Protein AF-A0A7X7KHF9-F1 (afdb_monomer_lite)

pLDDT: mean 87.14, std 10.48, range [40.84, 96.56]

Foldseek 3Di:
DDDDDPDDDPVVVVVVVVVVVVVVVVVVVVVVVVVVVVVVVVVVVVVVLLPDPLLLVLLVCLLVVPDPVVSCVSCVVSVHDSVRSVVSNVLLVLLVVLVVLLVCLVVLVVVLVVLVVVLVVLVVQLVVDPDPVSNVVSVVVNVVSVVVNVVSVVSNVSSVVSNVSNVVSVSSNND

Sequence (175 aa):
MAYAVVTDSPEKRVADAKREREETAAHENLQKSVTAAQRAFEAAQREWRASRPEFKALCRGIKSELPMPELQVLAAAAGCGPNEIIPLVDYRRSAVAMIDRAKQHEAAQKEFEQLEKEFLELEEQLDGAKTHGEAERTEGALYARRDALSASRRHVAETRLAKEIVEGAKTAGLI

Secondary structure (DSSP, 8-state):
---------HHHHHHHHHHHHHHHHHHHHHHHHHHHHHHHHHHHHHHHHHHSHHHHHHHHHHHTT--HHHHHHHHHHHT--HHHHHHHHHHHHHHHHHHHHHHTHHHHHHHHHHHHHHHHHHHHHHHT--SHHHHHHHHHHHHHHHHHHHHHHHHHHHHHHHHHHHHHHHHTT--

Structure (mmCIF, N/CA/C/O backbone):
data_AF-A0A7X7KHF9-F1
#
_entry.id   AF-A0A7X7KHF9-F1
#
loop_
_atom_site.group_PDB
_atom_site.id
_atom_site.type_symbol
_atom_site.label_atom_id
_atom_site.label_alt_id
_atom_site.label_comp_id
_atom_site.label_asym_id
_atom_site.label_entity_id
_atom_site.label_seq_id
_atom_site.pdbx_PDB_ins_code
_atom_site.Cartn_x
_atom_site.Cartn_y
_atom_site.Cartn_z
_atom_site.occupancy
_atom_site.B_iso_or_equiv
_atom_site.auth_seq_id
_atom_site.auth_comp_id
_atom_site.auth_asym_id
_atom_site.auth_atom_id
_atom_site.pdbx_PDB_model_num
ATOM 1 N N . MET A 1 1 ? 62.237 -26.078 33.040 1.00 42.44 1 MET A N 1
ATOM 2 C CA . MET A 1 1 ? 61.711 -24.938 32.260 1.00 42.44 1 MET A CA 1
ATOM 3 C C . MET A 1 1 ? 60.230 -24.809 32.566 1.00 42.44 1 MET A C 1
ATOM 5 O O . MET A 1 1 ? 59.468 -25.661 32.134 1.00 42.44 1 MET A O 1
ATOM 9 N N . ALA A 1 2 ? 59.837 -23.833 33.383 1.00 40.84 2 ALA A N 1
ATOM 10 C CA . ALA A 1 2 ? 58.427 -23.545 33.637 1.00 40.84 2 ALA A CA 1
ATOM 11 C C . ALA A 1 2 ? 57.961 -22.510 32.604 1.00 40.84 2 ALA A C 1
ATOM 13 O O . ALA A 1 2 ? 58.511 -21.412 32.549 1.00 40.84 2 ALA A O 1
ATOM 14 N N . TYR A 1 3 ? 56.999 -22.879 31.759 1.00 44.59 3 TYR A N 1
ATOM 15 C CA . TYR A 1 3 ? 56.351 -21.948 30.839 1.00 44.59 3 TYR A CA 1
ATOM 16 C C . TYR A 1 3 ? 55.415 -21.046 31.648 1.00 44.59 3 TYR A C 1
ATOM 18 O O . TYR A 1 3 ? 54.480 -21.530 32.283 1.00 44.59 3 TYR A O 1
ATOM 26 N N . ALA A 1 4 ? 55.688 -19.741 31.658 1.00 46.47 4 ALA A N 1
ATOM 27 C CA . ALA A 1 4 ? 54.798 -18.756 32.253 1.00 46.47 4 ALA A CA 1
ATOM 28 C C . ALA A 1 4 ? 53.516 -18.674 31.413 1.00 46.47 4 ALA A C 1
ATOM 30 O O . ALA A 1 4 ? 53.537 -18.220 30.269 1.00 46.47 4 ALA A O 1
ATOM 31 N N . VAL A 1 5 ? 52.405 -19.140 31.980 1.00 55.81 5 VAL A N 1
ATOM 32 C CA . VAL A 1 5 ? 51.068 -18.918 31.429 1.00 55.81 5 VAL A CA 1
ATOM 33 C C . VAL A 1 5 ? 50.769 -17.432 31.588 1.00 55.81 5 VAL A C 1
ATOM 35 O O . VAL A 1 5 ? 50.626 -16.941 32.707 1.00 55.81 5 VAL A O 1
ATOM 38 N N . VAL A 1 6 ? 50.717 -16.699 30.477 1.00 56.44 6 VAL A N 1
ATOM 39 C CA . VAL A 1 6 ? 50.263 -15.306 30.464 1.00 56.44 6 VAL A CA 1
ATOM 40 C C . VAL A 1 6 ? 48.763 -15.324 30.752 1.00 56.44 6 VAL A C 1
ATOM 42 O O . VAL A 1 6 ? 47.947 -15.548 29.865 1.00 56.44 6 VAL A O 1
ATOM 45 N N . THR A 1 7 ? 48.387 -15.174 32.019 1.00 60.16 7 THR A N 1
ATOM 46 C CA . THR A 1 7 ? 46.985 -15.041 32.418 1.00 60.16 7 THR A CA 1
ATOM 47 C C . THR A 1 7 ? 46.542 -13.602 32.180 1.00 60.16 7 THR A C 1
ATOM 49 O O . THR A 1 7 ? 46.997 -12.696 32.881 1.00 60.16 7 THR A O 1
ATOM 52 N N . ASP A 1 8 ? 45.660 -13.378 31.205 1.00 65.00 8 ASP A N 1
ATOM 53 C CA . ASP A 1 8 ? 45.102 -12.048 30.958 1.00 65.00 8 ASP A CA 1
ATOM 54 C C . ASP A 1 8 ? 44.285 -11.546 32.156 1.00 65.00 8 ASP A C 1
ATOM 56 O O . ASP A 1 8 ? 43.355 -12.211 32.640 1.00 65.00 8 ASP A O 1
ATOM 60 N N . SER A 1 9 ? 44.648 -10.347 32.622 1.00 73.62 9 SER A N 1
ATOM 61 C CA . SER A 1 9 ? 43.989 -9.638 33.723 1.00 73.62 9 SER A CA 1
ATOM 62 C C . SER A 1 9 ? 42.498 -9.415 33.415 1.00 73.62 9 SER A C 1
ATOM 64 O O . SER A 1 9 ? 42.156 -9.117 32.267 1.00 73.62 9 SER A O 1
ATOM 66 N N . PRO A 1 10 ? 41.598 -9.513 34.413 1.00 73.62 10 PRO A N 1
ATOM 67 C CA . PRO A 1 10 ? 40.181 -9.177 34.254 1.00 73.62 10 PRO A CA 1
ATOM 68 C C . PRO A 1 10 ? 39.947 -7.798 33.619 1.00 73.62 10 PRO A C 1
ATOM 70 O O . PRO A 1 10 ? 39.034 -7.640 32.814 1.00 73.62 10 PRO A O 1
ATOM 73 N N . GLU A 1 11 ? 40.806 -6.821 33.917 1.00 76.69 11 GLU A N 1
ATOM 74 C CA . GLU A 1 11 ? 40.721 -5.461 33.370 1.00 76.69 11 GLU A CA 1
ATOM 75 C C . GLU A 1 11 ? 40.976 -5.418 31.858 1.00 76.69 11 GLU A C 1
ATOM 77 O O . GLU A 1 11 ? 40.282 -4.700 31.140 1.00 76.69 11 GLU A O 1
ATOM 82 N N . LYS A 1 12 ? 41.911 -6.239 31.357 1.00 75.88 12 LYS A N 1
ATOM 83 C CA . LYS A 1 12 ? 42.168 -6.368 29.915 1.00 75.88 12 LYS A CA 1
ATOM 84 C C . LYS A 1 12 ? 40.968 -6.970 29.196 1.00 75.88 12 LYS A C 1
ATOM 86 O O . LYS A 1 12 ? 40.514 -6.406 28.213 1.00 75.88 12 LYS A O 1
ATOM 91 N N . ARG A 1 13 ? 40.363 -8.023 29.757 1.00 77.00 13 ARG A N 1
ATOM 92 C CA . ARG A 1 13 ? 39.163 -8.653 29.175 1.00 77.00 13 ARG A CA 1
ATOM 93 C C . ARG A 1 13 ? 37.975 -7.694 29.084 1.00 77.00 13 ARG A C 1
ATOM 95 O O . ARG A 1 13 ? 37.226 -7.745 28.116 1.00 77.00 13 ARG A O 1
ATOM 102 N N . VAL A 1 14 ? 37.796 -6.817 30.076 1.00 79.88 14 VAL A N 1
ATOM 103 C CA . VAL A 1 14 ? 36.737 -5.792 30.054 1.00 79.88 14 VAL A CA 1
ATOM 104 C C . VAL A 1 14 ? 37.031 -4.712 29.009 1.00 79.88 14 VAL A C 1
ATOM 106 O O . VAL A 1 14 ? 36.118 -4.301 28.293 1.00 79.88 14 VAL A O 1
ATOM 109 N N . ALA A 1 15 ? 38.286 -4.268 28.895 1.00 78.06 15 ALA A N 1
ATOM 110 C CA . ALA A 1 15 ? 38.699 -3.301 27.881 1.00 78.06 15 ALA A CA 1
ATOM 111 C C . ALA A 1 15 ? 38.558 -3.863 26.455 1.00 78.06 15 ALA A C 1
ATOM 113 O O . ALA A 1 15 ? 38.007 -3.186 25.587 1.00 78.06 15 ALA A O 1
ATOM 114 N N . ASP A 1 16 ? 38.962 -5.115 26.240 1.00 80.44 16 ASP A N 1
ATOM 115 C CA . ASP A 1 16 ? 38.857 -5.805 24.954 1.00 80.44 16 ASP A CA 1
ATOM 116 C C . ASP A 1 16 ? 37.391 -6.045 24.569 1.00 80.44 16 ASP A C 1
ATOM 118 O O . ASP A 1 16 ? 36.996 -5.725 23.452 1.00 80.44 16 ASP A O 1
ATOM 122 N N . ALA A 1 17 ? 36.540 -6.477 25.509 1.00 79.06 17 ALA A N 1
ATOM 123 C CA . ALA A 1 17 ? 35.104 -6.643 25.261 1.00 79.06 17 ALA A CA 1
ATOM 124 C C . ALA A 1 17 ? 34.392 -5.310 24.967 1.00 79.06 17 ALA A C 1
ATOM 126 O O . ALA A 1 17 ? 33.439 -5.265 24.187 1.00 79.06 17 ALA A O 1
ATOM 127 N N . LYS A 1 18 ? 34.824 -4.207 25.592 1.00 84.38 18 LYS A N 1
ATOM 128 C CA . LYS A 1 18 ? 34.302 -2.869 25.285 1.00 84.38 18 LYS A CA 1
ATOM 129 C C . LYS A 1 18 ? 34.717 -2.434 23.878 1.00 84.38 18 LYS A C 1
ATOM 131 O O . LYS A 1 18 ? 33.868 -1.977 23.119 1.00 84.38 18 LYS A O 1
ATOM 136 N N . ARG A 1 19 ? 35.985 -2.637 23.521 1.00 82.44 19 ARG A N 1
ATOM 137 C CA . ARG A 1 19 ? 36.514 -2.335 22.190 1.00 82.44 19 ARG A CA 1
ATOM 138 C C . ARG A 1 19 ? 35.834 -3.171 21.100 1.00 82.44 19 ARG A C 1
ATOM 140 O O . ARG A 1 19 ? 35.438 -2.618 20.085 1.00 82.44 19 ARG A O 1
ATOM 147 N N . GLU A 1 20 ? 35.606 -4.460 21.334 1.00 80.88 20 GLU A N 1
ATOM 148 C CA . GLU A 1 20 ? 34.888 -5.347 20.409 1.00 80.88 20 GLU A CA 1
ATOM 149 C C . GLU A 1 20 ? 33.430 -4.897 20.200 1.00 80.88 20 GLU A C 1
ATOM 151 O O . GLU A 1 20 ? 32.922 -4.893 19.078 1.00 80.88 20 GLU A O 1
ATOM 156 N N . ARG A 1 21 ? 32.751 -4.427 21.256 1.00 81.56 21 ARG A N 1
ATOM 157 C CA . ARG A 1 21 ? 31.402 -3.838 21.143 1.00 81.56 21 ARG A CA 1
ATOM 158 C C . ARG A 1 21 ? 31.394 -2.533 20.348 1.00 81.56 21 ARG A C 1
ATOM 160 O O . ARG A 1 21 ? 30.468 -2.286 19.583 1.00 81.56 21 ARG A O 1
ATOM 167 N N . GLU A 1 22 ? 32.405 -1.692 20.527 1.00 84.44 22 GLU A N 1
ATOM 168 C CA . GLU A 1 22 ? 32.539 -0.439 19.779 1.00 84.44 22 GLU A CA 1
ATOM 169 C C . GLU A 1 22 ? 32.864 -0.701 18.298 1.00 84.44 22 GLU A C 1
ATOM 171 O O . GLU A 1 22 ? 32.260 -0.084 17.420 1.00 84.44 22 GLU A O 1
ATOM 176 N N . GLU A 1 23 ? 33.740 -1.666 18.005 1.00 81.38 23 GLU A N 1
ATOM 177 C CA . GLU A 1 23 ? 34.087 -2.089 16.641 1.00 81.38 23 GLU A CA 1
ATOM 178 C C . GLU A 1 23 ? 32.893 -2.747 15.923 1.00 81.38 23 GLU A C 1
ATOM 180 O O . GLU A 1 23 ? 32.613 -2.426 14.764 1.00 81.38 23 GLU A O 1
ATOM 185 N N . THR A 1 24 ? 32.123 -3.597 16.611 1.00 82.38 24 THR A N 1
ATOM 186 C CA . THR A 1 24 ? 30.896 -4.199 16.053 1.00 82.38 24 THR A CA 1
ATOM 187 C C . THR A 1 24 ? 29.807 -3.155 15.808 1.00 82.38 24 THR A C 1
ATOM 189 O O . THR A 1 24 ? 29.233 -3.126 14.719 1.00 82.38 24 THR A O 1
ATOM 192 N N . ALA A 1 25 ? 29.578 -2.225 16.741 1.00 83.38 25 ALA A N 1
ATOM 193 C CA . ALA A 1 25 ? 28.637 -1.122 16.546 1.00 83.38 25 ALA A CA 1
ATOM 194 C C . ALA A 1 25 ? 29.045 -0.200 15.380 1.00 83.38 25 ALA A C 1
ATOM 196 O O . ALA A 1 25 ? 28.193 0.240 14.603 1.00 83.38 25 ALA A O 1
ATOM 197 N N . ALA A 1 26 ? 30.343 0.077 15.217 1.00 85.88 26 ALA A N 1
ATOM 198 C CA . ALA A 1 26 ? 30.858 0.852 14.091 1.00 85.88 26 ALA A CA 1
ATOM 199 C C . ALA A 1 26 ? 30.632 0.132 12.752 1.00 85.88 26 ALA A C 1
ATOM 201 O O . ALA A 1 26 ? 30.181 0.755 11.787 1.00 85.88 26 ALA A O 1
ATOM 202 N N . HIS A 1 27 ? 30.877 -1.180 12.700 1.00 86.00 27 HIS A N 1
ATOM 203 C CA . HIS A 1 27 ? 30.635 -1.994 11.512 1.00 86.00 27 HIS A CA 1
ATOM 204 C C . HIS A 1 27 ? 29.143 -2.069 11.151 1.00 86.00 27 HIS A C 1
ATOM 206 O O . HIS A 1 27 ? 28.780 -1.869 9.993 1.00 86.00 27 HIS A O 1
ATOM 212 N N . GLU A 1 28 ? 28.256 -2.275 12.127 1.00 86.69 28 GLU A N 1
ATOM 213 C CA . GLU A 1 28 ? 26.807 -2.262 11.896 1.00 86.69 28 GLU A CA 1
ATOM 214 C C . GLU A 1 28 ? 26.311 -0.906 11.383 1.00 86.69 28 GLU A C 1
ATOM 216 O O . GLU A 1 28 ? 25.491 -0.842 10.465 1.00 86.69 28 GLU A O 1
ATOM 221 N N . ASN A 1 29 ? 26.809 0.194 11.951 1.00 89.81 29 ASN A N 1
ATOM 222 C CA . ASN A 1 29 ? 26.453 1.537 11.497 1.00 89.81 29 ASN A CA 1
ATOM 223 C C . ASN A 1 29 ? 26.949 1.807 10.074 1.00 89.81 29 ASN A C 1
ATOM 225 O O . ASN A 1 29 ? 26.218 2.402 9.279 1.00 89.81 29 ASN A O 1
ATOM 229 N N . LEU A 1 30 ? 28.143 1.322 9.726 1.00 87.56 30 LEU A N 1
ATOM 230 C CA . LEU A 1 30 ? 28.659 1.382 8.361 1.00 87.56 30 LEU A CA 1
ATOM 231 C C . LEU A 1 30 ? 27.794 0.557 7.397 1.00 87.56 30 LEU A C 1
ATOM 233 O O . LEU A 1 30 ? 27.439 1.032 6.324 1.00 87.56 30 LEU A O 1
ATOM 237 N N . GLN A 1 31 ? 27.388 -0.656 7.771 1.00 88.31 31 GLN A N 1
ATOM 238 C CA . GLN A 1 31 ? 26.505 -1.468 6.930 1.00 88.31 31 GLN A CA 1
ATOM 239 C C . GLN A 1 31 ? 25.141 -0.804 6.711 1.00 88.31 31 GLN A C 1
ATOM 241 O O . GLN A 1 31 ? 24.631 -0.784 5.586 1.00 88.31 31 GLN A O 1
ATOM 246 N N . LYS A 1 32 ? 24.558 -0.218 7.763 1.00 88.75 32 LYS A N 1
ATOM 247 C CA . LYS A 1 32 ? 23.304 0.544 7.665 1.00 88.75 32 LYS A CA 1
ATOM 248 C C . LYS A 1 32 ? 23.457 1.743 6.730 1.00 88.75 32 LYS A C 1
ATOM 250 O O . LYS A 1 32 ? 22.585 1.953 5.888 1.00 88.75 32 LYS A O 1
ATOM 255 N N . SER A 1 33 ? 24.554 2.495 6.834 1.00 85.19 33 SER A N 1
ATOM 256 C CA . SER A 1 33 ? 24.790 3.668 5.985 1.00 85.19 33 SER A CA 1
ATOM 257 C C . SER A 1 33 ? 25.033 3.291 4.523 1.00 85.19 33 SER A C 1
ATOM 259 O O . SER A 1 33 ? 24.434 3.903 3.642 1.00 85.19 33 SER A O 1
ATOM 261 N N . VAL A 1 34 ? 25.806 2.234 4.253 1.00 87.19 34 VAL A N 1
ATOM 262 C CA . VAL A 1 34 ? 26.017 1.700 2.896 1.00 87.19 34 VAL A CA 1
ATOM 263 C C . VAL A 1 34 ? 24.696 1.232 2.288 1.00 87.19 34 VAL A C 1
ATOM 265 O O . VAL A 1 34 ? 24.373 1.594 1.159 1.00 87.19 34 VAL A O 1
ATOM 268 N N . THR A 1 35 ? 23.883 0.501 3.053 1.00 87.25 35 THR A N 1
ATOM 269 C CA . THR A 1 35 ? 22.570 0.030 2.587 1.00 87.25 35 THR A CA 1
ATOM 270 C C . THR A 1 35 ? 21.630 1.201 2.291 1.00 87.25 35 THR A C 1
ATOM 272 O O . THR A 1 35 ? 20.922 1.196 1.284 1.00 87.25 35 THR A O 1
ATOM 275 N N . ALA A 1 36 ? 21.621 2.229 3.143 1.00 84.75 36 ALA A N 1
ATOM 276 C CA . ALA A 1 36 ? 20.823 3.431 2.926 1.00 84.75 36 ALA A CA 1
ATOM 277 C C . ALA A 1 36 ? 21.286 4.208 1.682 1.00 84.75 36 ALA A C 1
ATOM 279 O O . ALA A 1 36 ? 20.453 4.597 0.864 1.00 84.75 36 ALA A O 1
ATOM 280 N N . ALA A 1 37 ? 22.599 4.374 1.500 1.00 81.25 37 ALA A N 1
ATOM 281 C CA . ALA A 1 37 ? 23.177 5.030 0.331 1.00 81.25 37 ALA A CA 1
ATOM 282 C C . ALA A 1 37 ? 22.862 4.269 -0.965 1.00 81.25 37 ALA A C 1
ATOM 284 O O . ALA A 1 37 ? 22.483 4.883 -1.960 1.00 81.25 37 ALA A O 1
ATOM 285 N N . GLN A 1 38 ? 22.937 2.936 -0.944 1.00 80.81 38 GLN A N 1
ATOM 286 C CA . GLN A 1 38 ? 22.574 2.103 -2.089 1.00 80.81 38 GLN A CA 1
ATOM 287 C C . GLN A 1 38 ? 21.095 2.266 -2.461 1.00 80.81 38 GLN A C 1
ATOM 289 O O . GLN A 1 38 ? 20.777 2.489 -3.627 1.00 80.81 38 GLN A O 1
ATOM 294 N N . ARG A 1 39 ? 20.187 2.247 -1.475 1.00 78.00 39 ARG A N 1
ATOM 295 C CA . ARG A 1 39 ? 18.754 2.497 -1.711 1.00 78.00 39 ARG A CA 1
ATOM 296 C C . ARG A 1 39 ? 18.494 3.889 -2.283 1.00 78.00 39 ARG A C 1
ATOM 298 O O . ARG A 1 39 ? 17.680 4.022 -3.193 1.00 78.00 39 ARG A O 1
ATOM 305 N N . ALA A 1 40 ? 19.179 4.910 -1.770 1.00 76.88 40 ALA A N 1
ATOM 306 C CA . ALA A 1 40 ? 19.059 6.277 -2.270 1.00 76.88 40 ALA A CA 1
ATOM 307 C C . ALA A 1 40 ? 19.564 6.397 -3.718 1.00 76.88 40 ALA A C 1
ATOM 309 O O . ALA A 1 40 ? 18.908 7.023 -4.546 1.00 76.88 40 ALA A O 1
ATOM 310 N N . PHE A 1 41 ? 20.684 5.748 -4.046 1.00 76.81 41 PHE A N 1
ATOM 311 C CA . PHE A 1 41 ? 21.210 5.704 -5.409 1.00 76.81 41 PHE A CA 1
ATOM 312 C C . PHE A 1 41 ? 20.257 4.986 -6.371 1.00 76.81 41 PHE A C 1
ATOM 314 O O . PHE A 1 41 ? 19.971 5.502 -7.449 1.00 76.81 41 PHE A O 1
ATOM 321 N N . GLU A 1 42 ? 19.711 3.832 -5.981 1.00 75.44 42 GLU A N 1
ATOM 322 C CA . GLU A 1 42 ? 18.709 3.120 -6.782 1.00 75.44 42 GLU A CA 1
ATOM 323 C C . GLU A 1 42 ? 17.444 3.958 -7.003 1.00 75.44 42 GLU A C 1
ATOM 325 O O . GLU A 1 42 ? 16.903 3.974 -8.109 1.00 75.44 42 GLU A O 1
ATOM 330 N N . ALA A 1 43 ? 16.974 4.673 -5.976 1.00 73.06 43 ALA A N 1
ATOM 331 C CA . ALA A 1 43 ? 15.834 5.579 -6.092 1.00 73.06 43 ALA A CA 1
ATOM 332 C C . ALA A 1 43 ? 16.126 6.720 -7.079 1.00 73.06 43 ALA A C 1
ATOM 334 O O . ALA A 1 43 ? 15.366 6.912 -8.027 1.00 73.06 43 ALA A O 1
ATOM 335 N N . ALA A 1 44 ? 17.273 7.391 -6.937 1.00 70.94 44 ALA A N 1
ATOM 336 C CA . ALA A 1 44 ? 17.703 8.445 -7.852 1.00 70.94 44 ALA A CA 1
ATOM 337 C C . ALA A 1 44 ? 17.871 7.931 -9.293 1.00 70.94 44 ALA A C 1
ATOM 339 O O . ALA A 1 44 ? 17.500 8.609 -10.249 1.00 70.94 44 ALA A O 1
ATOM 340 N N . GLN A 1 45 ? 18.375 6.707 -9.473 1.00 74.19 45 GLN A N 1
ATOM 341 C CA . GLN A 1 45 ? 18.497 6.083 -10.789 1.00 74.19 45 GLN A CA 1
ATOM 342 C C . GLN A 1 45 ? 17.125 5.781 -11.409 1.00 74.19 45 GLN A C 1
ATOM 344 O O . GLN A 1 45 ? 16.939 5.991 -12.611 1.00 74.19 45 GLN A O 1
ATOM 349 N N . ARG A 1 46 ? 16.152 5.315 -10.615 1.00 69.88 46 ARG A N 1
ATOM 350 C CA . ARG A 1 46 ? 14.767 5.102 -11.070 1.00 69.88 46 ARG A CA 1
ATOM 351 C C . ARG A 1 46 ? 14.098 6.418 -11.459 1.00 69.88 46 ARG A C 1
ATOM 353 O O . ARG A 1 46 ? 13.504 6.486 -12.531 1.00 69.88 46 ARG A O 1
ATOM 360 N N . GLU A 1 47 ? 14.235 7.462 -10.646 1.00 71.94 47 GLU A N 1
ATOM 361 C CA . GLU A 1 47 ? 13.704 8.800 -10.941 1.00 71.94 47 GLU A CA 1
ATOM 362 C C . GLU A 1 47 ? 14.334 9.396 -12.203 1.00 71.94 47 GLU A C 1
ATOM 364 O O . GLU A 1 47 ? 13.632 9.883 -13.094 1.00 71.94 47 GLU A O 1
ATOM 369 N N . TRP A 1 48 ? 15.656 9.280 -12.335 1.00 73.00 48 TRP A N 1
ATOM 370 C CA . TRP A 1 48 ? 16.370 9.710 -13.529 1.00 73.00 48 TRP A CA 1
ATOM 371 C C . TRP A 1 48 ? 15.872 8.974 -14.778 1.00 73.00 48 TRP A C 1
ATOM 373 O O . TRP A 1 48 ? 15.572 9.619 -15.783 1.00 73.00 48 TRP A O 1
ATOM 383 N N . ARG A 1 49 ? 15.684 7.648 -14.723 1.00 72.69 49 ARG A N 1
ATOM 384 C CA . ARG A 1 49 ? 15.089 6.878 -15.832 1.00 72.69 49 ARG A CA 1
ATOM 385 C C . ARG A 1 49 ? 13.657 7.318 -16.136 1.00 72.69 49 ARG A C 1
ATOM 387 O O . ARG A 1 49 ? 13.336 7.520 -17.301 1.00 72.69 49 ARG A O 1
ATOM 394 N N . ALA A 1 50 ? 12.825 7.535 -15.119 1.00 72.12 50 ALA A N 1
ATOM 395 C CA . ALA A 1 50 ? 11.441 7.982 -15.287 1.00 72.12 50 ALA A CA 1
ATOM 396 C C . ALA A 1 50 ? 11.325 9.364 -15.963 1.00 72.12 50 ALA A C 1
ATOM 398 O O . ALA A 1 50 ? 10.338 9.654 -16.645 1.00 72.12 50 ALA A O 1
ATOM 399 N N . SER A 1 51 ? 12.349 10.212 -15.827 1.00 77.12 51 SER A N 1
ATOM 400 C CA . SER A 1 51 ? 12.401 11.519 -16.490 1.00 77.12 51 SER A CA 1
ATOM 401 C C . SER A 1 51 ? 12.607 11.428 -18.011 1.00 77.12 51 SER A C 1
ATOM 403 O O . SER A 1 51 ? 12.233 12.354 -18.739 1.00 77.12 51 SER A O 1
ATOM 405 N N . ARG A 1 52 ? 13.139 10.302 -18.507 1.00 85.25 52 ARG A N 1
ATOM 406 C CA . ARG A 1 52 ? 13.538 10.130 -19.905 1.00 85.25 52 ARG A CA 1
ATOM 407 C C . ARG A 1 52 ? 12.340 9.939 -20.851 1.00 85.25 52 ARG A C 1
ATOM 409 O O . ARG A 1 52 ? 11.442 9.143 -20.556 1.00 85.25 52 ARG A O 1
ATOM 416 N N . PRO A 1 53 ? 12.316 10.616 -22.016 1.00 86.94 53 PRO A N 1
ATOM 417 C CA . PRO A 1 53 ? 11.272 10.433 -23.027 1.00 86.94 53 PRO A CA 1
ATOM 418 C C . PRO A 1 53 ? 11.098 8.981 -23.485 1.00 86.94 53 PRO A C 1
ATOM 420 O O . PRO A 1 53 ? 9.973 8.549 -23.728 1.00 86.94 53 PRO A O 1
ATOM 423 N N . GLU A 1 54 ? 12.192 8.227 -23.566 1.00 89.62 54 GLU A N 1
ATOM 424 C CA . GLU A 1 54 ? 12.220 6.835 -24.015 1.00 89.62 54 GLU A CA 1
ATOM 425 C C . GLU A 1 54 ? 11.529 5.913 -23.006 1.00 89.62 54 GLU A C 1
ATOM 427 O O . GLU A 1 54 ? 10.710 5.078 -23.385 1.00 89.62 54 GLU A O 1
ATOM 432 N N . PHE A 1 55 ? 11.757 6.130 -21.707 1.00 88.31 55 PHE A N 1
ATOM 433 C CA . PHE A 1 55 ? 11.052 5.395 -20.656 1.00 88.31 55 PHE A CA 1
ATOM 434 C C . PHE A 1 55 ? 9.556 5.737 -20.642 1.00 88.31 55 PHE A C 1
ATOM 436 O O . PHE A 1 55 ? 8.708 4.854 -20.539 1.00 88.31 55 PHE A O 1
ATOM 443 N N . LYS A 1 56 ? 9.196 7.009 -20.859 1.00 88.50 56 LYS A N 1
ATOM 444 C CA . LYS A 1 56 ? 7.788 7.413 -21.025 1.00 88.50 56 LYS A CA 1
ATOM 445 C C . LYS A 1 56 ? 7.135 6.796 -22.262 1.00 88.50 56 LYS A C 1
ATOM 447 O O . LYS A 1 56 ? 5.924 6.579 -22.263 1.00 88.50 56 LYS A O 1
ATOM 452 N N . ALA A 1 57 ? 7.894 6.568 -23.334 1.00 91.31 57 ALA A N 1
ATOM 453 C CA . ALA A 1 57 ? 7.406 5.872 -24.520 1.00 91.31 57 ALA A CA 1
ATOM 454 C C . ALA A 1 57 ? 7.165 4.387 -24.219 1.00 91.31 57 ALA A C 1
ATOM 456 O O . ALA A 1 57 ? 6.101 3.880 -24.565 1.00 91.31 57 ALA A O 1
ATOM 457 N N . LEU A 1 58 ? 8.078 3.731 -23.492 1.00 92.31 58 LEU A N 1
ATOM 458 C CA . LEU A 1 58 ? 7.887 2.367 -22.994 1.00 92.31 58 LEU A CA 1
ATOM 459 C C . LEU A 1 58 ? 6.630 2.253 -22.121 1.00 92.31 58 LEU A C 1
ATOM 461 O O . LEU A 1 58 ? 5.770 1.425 -22.410 1.00 92.31 58 LEU A O 1
ATOM 465 N N . CYS A 1 59 ? 6.472 3.108 -21.106 1.00 91.38 59 CYS A N 1
ATOM 466 C CA . CYS A 1 59 ? 5.289 3.083 -20.240 1.00 91.38 59 CYS A CA 1
ATOM 467 C C . CYS A 1 59 ? 3.991 3.314 -21.024 1.00 91.38 59 CYS A C 1
ATOM 469 O O . CYS A 1 59 ? 3.005 2.620 -20.789 1.00 91.38 59 CYS A O 1
ATOM 471 N N . ARG A 1 60 ? 3.996 4.224 -22.012 1.00 91.56 60 ARG A N 1
ATOM 472 C CA . ARG A 1 60 ? 2.859 4.416 -22.929 1.00 91.56 60 ARG A CA 1
ATOM 473 C C . ARG A 1 60 ? 2.584 3.189 -23.796 1.00 91.56 60 ARG A C 1
ATOM 475 O O . ARG A 1 60 ? 1.418 2.855 -23.996 1.00 91.56 60 ARG A O 1
ATOM 482 N N . GLY A 1 61 ? 3.623 2.514 -24.281 1.00 92.44 61 GLY A N 1
ATOM 483 C CA . GLY A 1 61 ? 3.494 1.254 -25.008 1.00 92.44 61 GLY A CA 1
ATOM 484 C C . GLY A 1 61 ? 2.850 0.166 -24.150 1.00 92.44 61 GLY A C 1
ATOM 485 O O . GLY A 1 61 ? 1.902 -0.480 -24.584 1.00 92.44 61 GLY A O 1
ATOM 486 N N . ILE A 1 62 ? 3.286 0.033 -22.893 1.00 92.88 62 ILE A N 1
ATOM 487 C CA . ILE A 1 62 ? 2.698 -0.902 -21.921 1.00 92.88 62 ILE A CA 1
ATOM 488 C C . ILE A 1 62 ? 1.242 -0.526 -21.616 1.00 92.88 62 ILE A C 1
ATOM 490 O O . ILE A 1 62 ? 0.368 -1.391 -21.609 1.00 92.88 62 ILE A O 1
ATOM 494 N N . LYS A 1 63 ? 0.956 0.767 -21.419 1.00 93.06 63 LYS A N 1
ATOM 495 C CA . LYS A 1 63 ? -0.403 1.287 -21.208 1.00 93.06 63 LYS A CA 1
ATOM 496 C C . LYS A 1 63 ? -1.345 0.941 -22.364 1.00 93.06 63 LYS A C 1
ATOM 498 O O . LYS A 1 63 ? -2.503 0.610 -22.109 1.00 93.06 63 LYS A O 1
ATOM 503 N N . SER A 1 64 ? -0.830 1.002 -23.592 1.00 93.06 64 SER A N 1
ATOM 504 C CA . SER A 1 64 ? -1.555 0.745 -24.845 1.00 93.06 64 SER A CA 1
ATOM 505 C C . SER A 1 64 ? -1.566 -0.732 -25.251 1.00 93.06 64 SER A C 1
ATOM 507 O O . SER A 1 64 ? -2.083 -1.054 -26.313 1.00 93.06 64 SER A O 1
ATOM 509 N N . GLU A 1 65 ? -0.998 -1.614 -24.422 1.00 91.19 65 GLU A N 1
ATOM 510 C CA . GLU A 1 65 ? -0.948 -3.065 -24.644 1.00 91.19 65 GLU A CA 1
ATOM 511 C C . GLU A 1 65 ? -0.262 -3.473 -25.956 1.00 91.19 65 GLU A C 1
ATOM 513 O O . GLU A 1 65 ? -0.675 -4.422 -26.621 1.00 91.19 65 GLU A O 1
ATOM 518 N N . LEU A 1 66 ? 0.819 -2.770 -26.320 1.00 93.06 66 LEU A N 1
ATOM 519 C CA . LEU A 1 66 ? 1.631 -3.145 -27.478 1.00 93.06 66 LEU A CA 1
ATOM 520 C C . LEU A 1 66 ? 2.175 -4.581 -27.342 1.00 93.06 66 LEU A C 1
ATOM 522 O O . LEU A 1 66 ? 2.479 -5.034 -26.230 1.00 93.06 66 LEU A O 1
ATOM 526 N N . PRO A 1 67 ? 2.345 -5.304 -28.462 1.00 93.38 67 PRO A N 1
ATOM 527 C CA . PRO A 1 67 ? 2.886 -6.653 -28.441 1.00 93.38 67 PRO A CA 1
ATOM 528 C C . PRO A 1 67 ? 4.337 -6.664 -27.932 1.00 93.38 67 PRO A C 1
ATOM 530 O O . PRO A 1 67 ? 5.106 -5.722 -28.127 1.00 93.38 67 PRO A O 1
ATOM 533 N N . MET A 1 68 ? 4.737 -7.771 -27.297 1.00 91.25 68 MET A N 1
ATOM 534 C CA . MET A 1 68 ? 6.048 -7.906 -26.643 1.00 91.25 68 MET A CA 1
ATOM 535 C C . MET A 1 68 ? 7.256 -7.522 -27.525 1.00 91.25 68 MET A C 1
ATOM 537 O O . MET A 1 68 ? 8.150 -6.857 -27.005 1.00 91.25 68 MET A O 1
ATOM 541 N N . PRO A 1 69 ? 7.316 -7.858 -28.832 1.00 92.62 69 PRO A N 1
ATOM 542 C CA . PRO A 1 69 ? 8.425 -7.427 -29.686 1.00 92.62 69 PRO A CA 1
ATOM 543 C C . PRO A 1 69 ? 8.572 -5.902 -29.773 1.00 92.62 69 PRO A C 1
ATOM 545 O O . PRO A 1 69 ? 9.685 -5.385 -29.741 1.00 92.62 69 PRO A O 1
ATOM 548 N N . GLU A 1 70 ? 7.464 -5.161 -29.822 1.00 91.44 70 GLU A N 1
ATOM 549 C CA . GLU A 1 70 ? 7.488 -3.694 -29.858 1.00 91.44 70 GLU A CA 1
ATOM 550 C C . GLU A 1 70 ? 7.902 -3.113 -28.503 1.00 91.44 70 GLU A C 1
ATOM 552 O O . GLU A 1 70 ? 8.703 -2.177 -28.436 1.00 91.44 70 GLU A O 1
ATOM 557 N N . LEU A 1 71 ? 7.432 -3.717 -27.406 1.00 92.31 71 LEU A N 1
ATOM 558 C CA . LEU A 1 71 ? 7.870 -3.350 -26.058 1.00 92.31 71 LEU A CA 1
ATOM 559 C C . LEU A 1 71 ? 9.369 -3.584 -25.856 1.00 92.31 71 LEU A C 1
ATOM 561 O O . LEU A 1 71 ? 10.017 -2.775 -25.200 1.00 92.31 71 LEU A O 1
ATOM 565 N N . GLN A 1 72 ? 9.940 -4.640 -26.441 1.00 91.50 72 GLN A N 1
ATOM 566 C CA . GLN A 1 72 ? 11.380 -4.905 -26.388 1.00 91.50 72 GLN A CA 1
ATOM 567 C C . GLN A 1 72 ? 12.196 -3.812 -27.084 1.00 91.50 72 GLN A C 1
ATOM 569 O O . GLN A 1 72 ? 13.225 -3.396 -26.554 1.00 91.50 72 GLN A O 1
ATOM 574 N N . VAL A 1 73 ? 11.721 -3.297 -28.223 1.00 92.31 73 VAL A N 1
ATOM 575 C CA . VAL A 1 73 ? 12.367 -2.171 -28.919 1.00 92.31 73 VAL A CA 1
ATOM 576 C C . VAL A 1 73 ? 12.333 -0.907 -28.054 1.00 92.31 73 VAL A C 1
ATOM 578 O O . VAL A 1 73 ? 13.359 -0.248 -27.876 1.00 92.31 73 VAL A O 1
ATOM 581 N N . LEU A 1 74 ? 11.176 -0.589 -27.466 1.00 91.06 74 LEU A N 1
ATOM 582 C CA . LEU A 1 74 ? 11.031 0.569 -26.577 1.00 91.06 74 LEU A CA 1
ATOM 583 C C . LEU A 1 74 ? 11.867 0.426 -25.298 1.00 91.06 74 LEU A C 1
ATOM 585 O O . LEU A 1 74 ? 12.462 1.398 -24.836 1.00 91.06 74 LEU A O 1
ATOM 589 N N . ALA A 1 75 ? 11.950 -0.782 -24.744 1.00 89.25 75 ALA A N 1
ATOM 590 C CA . ALA A 1 75 ? 12.752 -1.075 -23.565 1.00 89.25 75 ALA A CA 1
ATOM 591 C C . ALA A 1 75 ? 14.246 -0.910 -23.844 1.00 89.25 75 ALA A C 1
ATOM 593 O O . ALA A 1 75 ? 14.931 -0.239 -23.075 1.00 89.25 75 ALA A O 1
ATOM 594 N N . ALA A 1 76 ? 14.731 -1.420 -24.979 1.00 88.31 76 ALA A N 1
ATOM 595 C CA . ALA A 1 76 ? 16.113 -1.223 -25.400 1.00 88.31 76 ALA A CA 1
ATOM 596 C C . ALA A 1 76 ? 16.456 0.272 -25.537 1.00 88.31 76 ALA A C 1
ATOM 598 O O . ALA A 1 76 ? 17.485 0.715 -25.029 1.00 88.31 76 ALA A O 1
ATOM 599 N N . ALA A 1 77 ? 15.566 1.073 -26.137 1.00 87.31 77 ALA A N 1
ATOM 600 C CA . ALA A 1 77 ? 15.737 2.526 -26.243 1.00 87.31 77 ALA A CA 1
ATOM 601 C C . ALA A 1 77 ? 15.724 3.234 -24.873 1.00 87.31 77 ALA A C 1
ATOM 603 O O . ALA A 1 77 ? 16.458 4.199 -24.654 1.00 87.31 77 ALA A O 1
ATOM 604 N N . ALA A 1 78 ? 14.930 2.732 -23.925 1.00 85.75 78 ALA A N 1
ATOM 605 C CA . ALA A 1 78 ? 14.888 3.221 -22.550 1.00 85.75 78 ALA A CA 1
ATOM 606 C C . ALA A 1 78 ? 16.096 2.780 -21.697 1.00 85.75 78 ALA A C 1
ATOM 608 O O . ALA A 1 78 ? 16.252 3.253 -20.568 1.00 85.75 78 ALA A O 1
ATOM 609 N N . GLY A 1 79 ? 16.970 1.911 -22.221 1.00 83.50 79 GLY A N 1
ATOM 610 C CA . GLY A 1 79 ? 18.066 1.303 -21.465 1.00 83.50 79 GLY A CA 1
ATOM 611 C C . GLY A 1 79 ? 17.591 0.270 -20.440 1.00 83.50 79 GLY A C 1
ATOM 612 O O . GLY A 1 79 ? 18.292 0.028 -19.459 1.00 83.50 79 GLY A O 1
ATOM 613 N N . CYS A 1 80 ? 16.401 -0.298 -20.651 1.00 82.69 80 CYS A N 1
ATOM 614 C CA . CYS A 1 80 ? 15.838 -1.380 -19.857 1.00 82.69 80 CYS A CA 1
ATOM 615 C C . CYS A 1 80 ? 16.222 -2.737 -20.457 1.00 82.69 80 CYS A C 1
ATOM 617 O O . CYS A 1 80 ? 16.115 -2.959 -21.665 1.00 82.69 80 CYS A O 1
ATOM 619 N N . GLY A 1 81 ? 16.642 -3.665 -19.604 1.00 78.94 81 GLY A N 1
ATOM 620 C CA . GLY A 1 81 ? 16.888 -5.046 -19.992 1.00 78.94 81 GLY A CA 1
ATOM 621 C C . GLY A 1 81 ? 15.587 -5.827 -20.240 1.00 78.94 81 GLY A C 1
ATOM 622 O O . GLY A 1 81 ? 14.521 -5.437 -19.756 1.00 78.94 81 GLY A O 1
ATOM 623 N N . PRO A 1 82 ? 15.656 -6.992 -20.914 1.00 70.50 82 PRO A N 1
AT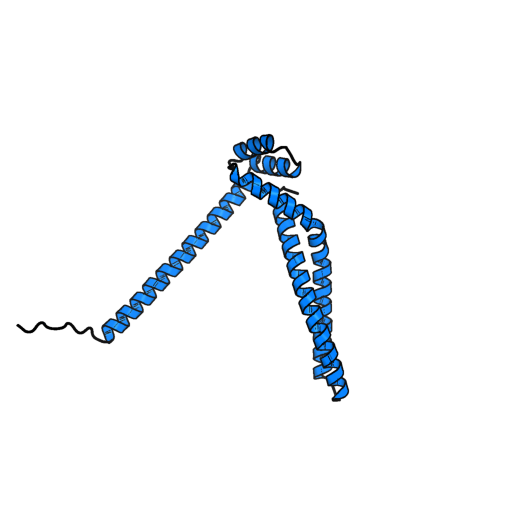OM 624 C CA . PRO A 1 82 ? 14.492 -7.861 -21.139 1.00 70.50 82 PRO A CA 1
ATOM 625 C C . PRO A 1 82 ? 13.765 -8.259 -19.844 1.00 70.50 82 PRO A C 1
ATOM 627 O O . PRO A 1 82 ? 12.542 -8.383 -19.823 1.00 70.50 82 PRO A O 1
ATOM 630 N N . ASN A 1 83 ? 14.514 -8.394 -18.747 1.00 80.88 83 ASN A N 1
ATOM 631 C CA . ASN A 1 83 ? 13.993 -8.775 -17.432 1.00 80.88 83 ASN A CA 1
ATOM 632 C C . ASN A 1 83 ? 13.225 -7.645 -16.723 1.00 80.88 83 ASN A C 1
ATOM 634 O O . ASN A 1 83 ? 12.551 -7.907 -15.733 1.00 80.88 83 ASN A O 1
ATOM 638 N N . GLU A 1 84 ? 13.309 -6.402 -17.205 1.00 80.56 84 GLU A N 1
ATOM 639 C CA . GLU A 1 84 ? 12.632 -5.245 -16.600 1.00 80.56 84 GLU A CA 1
ATOM 640 C C . GLU A 1 84 ? 11.249 -4.980 -17.221 1.00 80.56 84 GLU A C 1
ATOM 642 O O . GLU A 1 84 ? 10.426 -4.296 -16.616 1.00 80.56 84 GLU A O 1
ATOM 647 N N . ILE A 1 85 ? 10.945 -5.563 -18.388 1.00 87.94 85 ILE A N 1
ATOM 648 C CA . ILE A 1 85 ? 9.660 -5.368 -19.083 1.00 87.94 85 ILE A CA 1
ATOM 649 C C . ILE A 1 85 ? 8.525 -6.106 -18.368 1.00 87.94 85 ILE A C 1
ATOM 651 O O . ILE A 1 85 ? 7.470 -5.524 -18.119 1.00 87.94 85 ILE A O 1
ATOM 655 N N . ILE A 1 86 ? 8.737 -7.383 -18.031 1.00 88.31 86 ILE A N 1
ATOM 656 C CA . ILE A 1 86 ? 7.712 -8.240 -17.413 1.00 88.31 86 ILE A CA 1
ATOM 657 C C . ILE A 1 86 ? 7.202 -7.631 -16.094 1.00 88.31 86 ILE A C 1
ATOM 659 O O . ILE A 1 86 ? 5.989 -7.453 -15.977 1.00 88.31 86 ILE A O 1
ATOM 663 N N . PRO A 1 87 ? 8.070 -7.188 -15.157 1.00 90.00 87 PRO A N 1
ATOM 664 C CA . PRO A 1 87 ? 7.621 -6.508 -13.945 1.00 90.00 87 PRO A CA 1
ATOM 665 C C . PRO A 1 87 ? 6.773 -5.260 -14.208 1.00 90.00 87 PRO A C 1
ATOM 667 O O . PRO A 1 87 ? 5.807 -5.029 -13.488 1.00 90.00 87 PRO A O 1
ATOM 670 N N . LEU A 1 88 ? 7.086 -4.458 -15.233 1.00 88.94 88 LEU A N 1
ATOM 671 C CA . LEU A 1 88 ? 6.302 -3.261 -15.567 1.00 88.94 88 LEU A CA 1
ATOM 672 C C . LEU A 1 88 ? 4.912 -3.618 -16.113 1.00 88.94 88 LEU A C 1
ATOM 674 O O . LEU A 1 88 ? 3.923 -2.965 -15.772 1.00 88.94 88 LEU A O 1
ATOM 678 N N . VAL A 1 89 ? 4.824 -4.670 -16.931 1.00 91.31 89 VAL A N 1
ATOM 679 C CA . VAL A 1 89 ? 3.551 -5.191 -17.448 1.00 91.31 89 VAL A CA 1
ATOM 680 C C . VAL A 1 89 ? 2.697 -5.757 -16.312 1.00 91.31 89 VAL A C 1
ATOM 682 O O . VAL A 1 89 ? 1.512 -5.431 -16.213 1.00 91.31 89 VAL A O 1
ATOM 685 N N . ASP A 1 90 ? 3.286 -6.556 -15.426 1.00 92.12 90 ASP A N 1
ATOM 686 C CA . ASP A 1 90 ? 2.584 -7.135 -14.277 1.00 92.12 90 ASP A CA 1
ATOM 687 C C . ASP A 1 90 ? 2.178 -6.069 -13.257 1.00 92.12 90 ASP A C 1
ATOM 689 O O . ASP A 1 90 ? 1.084 -6.133 -12.688 1.00 92.12 90 ASP A O 1
ATOM 693 N N . TYR A 1 91 ? 3.003 -5.035 -13.083 1.00 91.69 91 TYR A N 1
ATOM 694 C CA . TYR A 1 91 ? 2.668 -3.890 -12.249 1.00 91.69 91 TYR A CA 1
ATOM 695 C C . TYR A 1 91 ? 1.483 -3.105 -12.819 1.00 91.69 91 TYR A C 1
ATOM 697 O O . TYR A 1 91 ? 0.543 -2.821 -12.076 1.00 91.69 91 TYR A O 1
ATOM 705 N N . ARG A 1 92 ? 1.442 -2.846 -14.138 1.00 93.94 92 ARG A N 1
ATOM 706 C CA . ARG A 1 92 ? 0.249 -2.270 -14.789 1.00 93.94 92 ARG A CA 1
ATOM 707 C C . ARG A 1 92 ? -0.982 -3.139 -14.542 1.00 93.94 92 ARG A C 1
ATOM 709 O O . ARG A 1 92 ? -2.014 -2.613 -14.139 1.00 93.94 92 ARG A O 1
ATOM 716 N N . ARG A 1 93 ? -0.897 -4.450 -14.792 1.00 93.88 93 ARG A N 1
ATOM 717 C CA . ARG A 1 93 ? -2.030 -5.378 -14.612 1.00 93.88 93 ARG A CA 1
ATOM 718 C C . ARG A 1 93 ? -2.563 -5.338 -13.184 1.00 93.88 93 ARG A C 1
ATOM 720 O O . ARG A 1 93 ? -3.768 -5.205 -12.983 1.00 93.88 93 ARG A O 1
ATOM 727 N N . SER A 1 94 ? -1.658 -5.384 -12.210 1.00 92.94 94 SER A N 1
ATOM 728 C CA . SER A 1 94 ? -1.991 -5.282 -10.789 1.00 92.94 94 SER A CA 1
ATOM 729 C C . SER A 1 94 ? -2.650 -3.941 -10.467 1.00 92.94 94 SER A C 1
ATOM 731 O O . SER A 1 94 ? -3.675 -3.909 -9.795 1.00 92.94 94 SER A O 1
ATOM 733 N N . ALA A 1 95 ? -2.116 -2.836 -10.991 1.00 93.75 95 ALA A N 1
ATOM 734 C CA . ALA A 1 95 ? -2.682 -1.511 -10.776 1.00 93.75 95 ALA A CA 1
ATOM 735 C C . ALA A 1 95 ? -4.090 -1.379 -11.364 1.00 93.75 95 ALA A C 1
ATOM 737 O O . ALA A 1 95 ? -4.979 -0.896 -10.671 1.00 93.75 95 ALA A O 1
ATOM 738 N N . VAL A 1 96 ? -4.322 -1.869 -12.588 1.00 95.25 96 VAL A N 1
ATOM 739 C CA . VAL A 1 96 ? -5.653 -1.883 -13.221 1.00 95.25 96 VAL A CA 1
ATOM 740 C C . VAL A 1 96 ? -6.653 -2.682 -12.383 1.00 95.25 96 VAL A C 1
ATOM 742 O O . VAL A 1 96 ? -7.748 -2.189 -12.119 1.00 95.25 96 VAL A O 1
ATOM 745 N N . ALA A 1 97 ? -6.267 -3.865 -11.896 1.00 94.75 97 ALA A N 1
ATOM 746 C CA . ALA A 1 97 ? -7.122 -4.698 -11.047 1.00 94.75 97 ALA A CA 1
ATOM 747 C C . ALA A 1 97 ? -7.474 -4.040 -9.696 1.00 94.75 97 ALA A C 1
ATOM 749 O O . ALA A 1 97 ? -8.489 -4.371 -9.088 1.00 94.75 97 ALA A O 1
ATOM 750 N N . MET A 1 98 ? -6.651 -3.098 -9.228 1.00 95.25 98 MET A N 1
ATOM 751 C CA . MET A 1 98 ? -6.807 -2.429 -7.935 1.00 95.25 98 MET A CA 1
ATOM 752 C C . MET A 1 98 ? -7.528 -1.077 -8.021 1.00 95.25 98 MET A C 1
ATOM 754 O O . MET A 1 98 ? -7.813 -0.493 -6.976 1.00 95.25 98 MET A O 1
ATOM 758 N N . ILE A 1 99 ? -7.866 -0.579 -9.220 1.00 94.06 99 ILE A N 1
ATOM 759 C CA . ILE A 1 99 ? -8.486 0.748 -9.411 1.00 94.06 99 ILE A CA 1
ATOM 760 C C . ILE A 1 99 ? -9.759 0.911 -8.578 1.00 94.06 99 ILE A C 1
ATOM 762 O O . ILE A 1 99 ? -9.918 1.922 -7.893 1.00 94.06 99 ILE A O 1
ATOM 766 N N . ASP A 1 100 ? -10.667 -0.061 -8.618 1.00 94.81 100 ASP A N 1
ATOM 767 C CA . ASP A 1 100 ? -11.945 0.071 -7.913 1.00 94.81 100 ASP A CA 1
ATOM 768 C C . ASP A 1 100 ? -11.777 -0.048 -6.398 1.00 94.81 100 ASP A C 1
ATOM 770 O O . ASP A 1 100 ? -12.404 0.701 -5.650 1.00 94.81 100 ASP A O 1
ATOM 774 N N . ARG A 1 101 ? -10.845 -0.891 -5.940 1.00 93.94 101 ARG A N 1
ATOM 775 C CA . ARG A 1 101 ? -10.491 -0.991 -4.519 1.00 93.94 101 ARG A CA 1
ATOM 776 C C . ARG A 1 101 ? -9.823 0.287 -4.005 1.00 93.94 101 ARG A C 1
ATOM 778 O O . ARG A 1 101 ? -10.104 0.719 -2.894 1.00 93.94 101 ARG A O 1
ATOM 785 N N . ALA A 1 102 ? -8.992 0.937 -4.819 1.00 94.50 102 ALA A N 1
ATOM 786 C CA . ALA A 1 102 ? -8.367 2.213 -4.478 1.00 94.50 102 ALA A CA 1
ATOM 787 C C . ALA A 1 102 ? -9.400 3.341 -4.304 1.00 94.50 102 ALA A C 1
ATOM 789 O O . ALA A 1 102 ? -9.265 4.159 -3.395 1.00 94.50 102 ALA A O 1
ATOM 790 N N . LYS A 1 103 ? -10.460 3.372 -5.126 1.00 95.25 103 LYS A N 1
ATOM 791 C CA . LYS A 1 103 ? -11.555 4.358 -4.996 1.00 95.25 103 LYS A CA 1
ATOM 792 C C . LYS A 1 103 ? -12.330 4.213 -3.684 1.00 95.25 103 LYS A C 1
ATOM 794 O O . LYS A 1 103 ? -12.870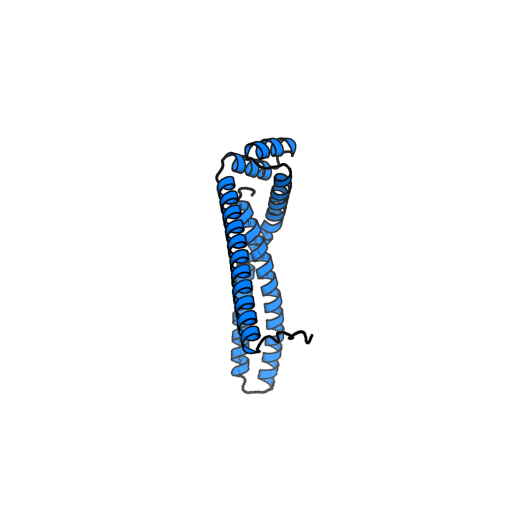 5.195 -3.189 1.00 95.25 103 LYS A O 1
ATOM 799 N N . GLN A 1 104 ? -12.380 3.008 -3.119 1.00 94.81 104 GLN A N 1
ATOM 800 C CA . GLN A 1 104 ? -13.079 2.738 -1.859 1.00 94.81 104 GLN A CA 1
ATOM 801 C C . GLN A 1 104 ? -12.326 3.267 -0.633 1.00 94.81 104 GLN A C 1
ATOM 803 O O . GLN A 1 104 ? -12.921 3.363 0.435 1.00 94.81 104 GLN A O 1
ATOM 808 N N . HIS A 1 105 ? -11.049 3.647 -0.766 1.00 95.25 105 HIS A N 1
ATOM 809 C CA . HIS A 1 105 ? -10.219 4.029 0.375 1.00 95.25 105 HIS A CA 1
ATOM 810 C C . HIS A 1 105 ? -10.797 5.194 1.189 1.00 95.25 105 HIS A C 1
ATOM 812 O O . HIS A 1 105 ? -10.825 5.127 2.413 1.00 95.25 105 HIS A O 1
ATOM 818 N N . GLU A 1 106 ? -11.303 6.243 0.534 1.00 93.94 106 GLU A N 1
ATOM 819 C CA . GLU A 1 106 ? -11.888 7.388 1.247 1.00 93.94 106 GLU A CA 1
ATOM 820 C C . GLU A 1 106 ? -13.155 7.010 2.020 1.00 93.94 106 GLU A C 1
ATOM 822 O O . GLU A 1 106 ? -13.388 7.524 3.112 1.00 93.94 106 GLU A O 1
ATOM 827 N N . ALA A 1 107 ? -13.972 6.108 1.472 1.00 94.94 107 ALA A N 1
ATOM 828 C CA . ALA A 1 107 ? -15.161 5.609 2.154 1.00 94.94 107 ALA A CA 1
ATOM 829 C C . ALA A 1 107 ? -14.778 4.713 3.343 1.00 94.94 107 ALA A C 1
ATOM 831 O O . ALA A 1 107 ? -15.283 4.925 4.441 1.00 94.94 107 ALA A O 1
ATOM 832 N N . ALA A 1 108 ? -13.830 3.792 3.146 1.00 94.88 108 ALA A N 1
ATOM 833 C CA . ALA A 1 108 ? -13.308 2.918 4.196 1.00 94.88 108 ALA A CA 1
ATOM 834 C C . ALA A 1 108 ? -12.686 3.714 5.355 1.00 94.88 108 ALA A C 1
ATOM 836 O O . ALA A 1 108 ? -12.896 3.388 6.519 1.00 94.88 108 ALA A O 1
ATOM 837 N N . GLN A 1 109 ? -11.949 4.783 5.042 1.00 95.56 109 GLN A N 1
ATOM 838 C CA . GLN A 1 109 ? -11.346 5.664 6.040 1.00 95.56 109 GLN A CA 1
ATOM 839 C C . GLN A 1 109 ? -12.413 6.404 6.860 1.00 95.56 109 GLN A C 1
ATOM 841 O O . GLN A 1 109 ? -12.327 6.436 8.084 1.00 95.56 109 GLN A O 1
ATOM 846 N N . LYS A 1 110 ? -13.452 6.943 6.207 1.00 96.56 110 LYS A N 1
ATOM 847 C CA . LYS A 1 110 ? -14.576 7.594 6.902 1.00 96.56 110 LYS A CA 1
ATOM 848 C C . LYS A 1 110 ? -15.347 6.624 7.792 1.00 96.56 110 LYS A C 1
ATOM 850 O O . LYS A 1 110 ? -15.722 6.988 8.900 1.00 96.56 110 LYS A O 1
ATOM 855 N N . GLU A 1 111 ? -15.581 5.403 7.313 1.00 95.00 111 GLU A N 1
ATOM 856 C CA . GLU A 1 111 ? -16.226 4.352 8.100 1.00 95.00 111 GLU A CA 1
ATOM 857 C C . GLU A 1 111 ? -15.387 4.005 9.335 1.00 95.00 111 GLU A C 1
ATOM 859 O O . GLU A 1 111 ? -15.921 3.955 10.439 1.00 95.00 111 GLU A O 1
ATOM 864 N N . PHE A 1 112 ? -14.071 3.836 9.180 1.00 96.12 112 PHE A N 1
ATOM 865 C CA . PHE A 1 112 ? -13.165 3.598 10.303 1.00 96.12 112 PHE A CA 1
ATOM 866 C C . PHE A 1 112 ? -13.220 4.725 11.343 1.00 96.12 112 PHE A C 1
ATOM 868 O O . PHE A 1 112 ? -13.407 4.454 12.527 1.00 96.12 112 PHE A O 1
ATOM 875 N N . GLU A 1 113 ? -13.124 5.981 10.904 1.00 96.31 113 GLU A N 1
ATOM 876 C CA . GLU A 1 113 ? -13.199 7.153 11.786 1.00 96.31 113 GLU A CA 1
ATOM 877 C C . GLU A 1 113 ? -14.551 7.255 12.505 1.00 96.31 113 GLU A C 1
ATOM 879 O O . GLU A 1 113 ? -14.618 7.673 13.661 1.00 96.31 113 GLU A O 1
ATOM 884 N N . GLN A 1 114 ? -15.644 6.865 11.846 1.00 96.31 114 GLN A N 1
ATOM 885 C CA . GLN A 1 114 ? -16.957 6.791 12.481 1.00 96.31 114 GLN A CA 1
ATOM 886 C C . GLN A 1 114 ? -17.014 5.672 13.533 1.00 96.31 114 GLN A C 1
ATOM 888 O O . GLN A 1 114 ? -17.506 5.893 14.639 1.00 96.31 114 GLN A O 1
ATOM 893 N N . LEU A 1 115 ? -16.504 4.478 13.215 1.00 95.38 115 LEU A N 1
ATOM 894 C CA . LEU A 1 115 ? -16.439 3.365 14.165 1.00 95.38 115 LEU A CA 1
ATOM 895 C C . LEU A 1 115 ? -15.606 3.724 15.400 1.00 95.38 115 LEU A C 1
ATOM 897 O O . LEU A 1 115 ? -16.003 3.357 16.502 1.00 95.38 115 LEU A O 1
ATOM 901 N N . GLU A 1 116 ? -14.496 4.441 15.217 1.00 96.50 116 GLU A N 1
ATOM 902 C CA . GLU A 1 116 ? -13.613 4.904 16.291 1.00 96.50 116 GLU A CA 1
ATOM 903 C C . GLU A 1 116 ? -14.313 5.910 17.211 1.00 96.50 116 GLU A C 1
ATOM 905 O O . GLU A 1 116 ? -14.250 5.765 18.429 1.00 96.50 116 GLU A O 1
ATOM 910 N N . LYS A 1 117 ? -15.063 6.869 16.653 1.00 96.56 117 LYS A N 1
ATOM 911 C CA . LYS A 1 117 ? -15.889 7.792 17.450 1.00 96.56 117 LYS A CA 1
ATOM 912 C C . LYS A 1 117 ? -16.939 7.057 18.274 1.00 96.56 117 LYS A C 1
ATOM 914 O O . LYS A 1 117 ? -17.009 7.259 19.478 1.00 96.56 117 LYS A O 1
ATOM 919 N N . GLU A 1 118 ? -17.707 6.169 17.644 1.00 94.94 118 GLU A N 1
ATOM 920 C CA . GLU A 1 118 ? -18.733 5.393 18.351 1.00 94.94 118 GLU A CA 1
ATOM 921 C C . GLU A 1 118 ? -18.117 4.453 19.404 1.00 94.94 118 GLU A C 1
ATOM 923 O O . GLU A 1 118 ? -18.740 4.174 20.423 1.00 94.94 118 GLU A O 1
ATOM 928 N N . PHE A 1 119 ? -16.888 3.968 19.193 1.00 95.44 119 PHE A N 1
ATOM 929 C CA . PHE A 1 119 ? -16.158 3.191 20.195 1.00 95.44 119 PHE A CA 1
ATOM 930 C C . PHE A 1 119 ? -15.785 4.047 21.415 1.00 95.44 119 PHE A C 1
ATOM 932 O O . PHE A 1 119 ? -16.068 3.642 22.538 1.00 95.44 119 PHE A O 1
ATOM 939 N N . LEU A 1 120 ? -15.222 5.241 21.202 1.00 94.88 120 LEU A N 1
ATOM 940 C CA . LEU A 1 120 ? -14.871 6.175 22.280 1.00 94.88 120 LEU A CA 1
ATOM 941 C C . LEU A 1 120 ? -16.106 6.652 23.061 1.00 94.88 120 LEU A C 1
ATOM 943 O O . LEU A 1 120 ? -16.066 6.742 24.284 1.00 94.88 120 LEU A O 1
ATOM 947 N N . GLU A 1 121 ? -17.220 6.910 22.373 1.00 95.69 121 GLU A N 1
ATOM 948 C CA . GLU A 1 121 ? -18.495 7.256 23.016 1.00 95.69 121 GLU A CA 1
ATOM 949 C C . GLU A 1 121 ? -19.000 6.128 23.930 1.00 95.69 121 GLU A C 1
ATOM 951 O O . GLU A 1 121 ? -19.537 6.391 25.006 1.00 95.69 121 GLU A O 1
ATOM 956 N N . LEU A 1 122 ? -18.823 4.865 23.527 1.00 94.12 122 LEU A N 1
ATOM 957 C CA . LEU A 1 122 ? -19.173 3.714 24.361 1.00 94.12 122 LEU A CA 1
ATOM 958 C C . LEU A 1 122 ? -18.226 3.555 25.562 1.00 94.12 122 LEU A C 1
ATOM 960 O O . LEU A 1 122 ? -18.688 3.155 26.629 1.00 94.12 122 LEU A O 1
ATOM 964 N N . GLU A 1 123 ? -16.937 3.880 25.425 1.00 95.25 123 GLU A N 1
ATOM 965 C CA . GLU A 1 123 ? -16.004 3.906 26.563 1.00 95.25 123 GLU A CA 1
ATOM 966 C C . GLU A 1 123 ? -16.421 4.972 27.587 1.00 95.25 123 GLU A C 1
ATOM 968 O O . GLU A 1 123 ? -16.531 4.670 28.774 1.00 95.25 123 GLU A O 1
ATOM 973 N N . GLU A 1 124 ? -16.777 6.178 27.137 1.00 95.19 124 GLU A N 1
ATOM 974 C CA . GLU A 1 124 ? -17.267 7.244 28.022 1.00 95.19 124 GLU A CA 1
ATOM 975 C C . GLU A 1 124 ? -18.581 6.852 28.726 1.00 95.19 124 GLU A C 1
ATOM 977 O O . GLU A 1 124 ? -18.771 7.115 29.917 1.00 95.19 124 GLU A O 1
ATOM 982 N N . GLN A 1 125 ? -19.491 6.171 28.019 1.00 93.50 125 GLN A N 1
ATOM 983 C CA . GLN A 1 125 ? -20.720 5.636 28.615 1.00 93.50 125 GLN A CA 1
ATOM 984 C C . GLN A 1 125 ? -20.448 4.548 29.657 1.00 93.50 125 GLN A C 1
ATOM 986 O O . GLN A 1 125 ? -21.200 4.449 30.630 1.00 93.50 125 GLN A O 1
ATOM 991 N N . LEU A 1 126 ? -19.412 3.729 29.457 1.00 93.62 126 LEU A N 1
ATOM 992 C CA . LEU A 1 126 ? -19.013 2.705 30.418 1.00 93.62 126 LEU A CA 1
ATOM 993 C C . LEU A 1 126 ? -18.430 3.351 31.680 1.00 93.62 126 LEU A C 1
ATOM 995 O O . LEU A 1 126 ? -18.849 3.003 32.783 1.00 93.62 126 LEU A O 1
ATOM 999 N N . ASP A 1 127 ? -17.549 4.340 31.520 1.00 92.50 127 ASP A N 1
ATOM 1000 C CA . ASP A 1 127 ? -16.969 5.103 32.631 1.00 92.50 127 ASP A CA 1
ATOM 1001 C C . ASP A 1 127 ? -18.041 5.861 33.437 1.00 92.50 127 ASP A C 1
ATOM 1003 O O . ASP A 1 127 ? -17.944 6.002 34.659 1.00 92.50 127 ASP A O 1
ATOM 1007 N N . GLY A 1 128 ? -19.094 6.332 32.762 1.00 92.31 128 GLY A N 1
ATOM 1008 C CA . GLY A 1 128 ? -20.241 7.014 33.365 1.00 92.31 128 GLY A CA 1
ATOM 1009 C C . GLY A 1 128 ? -21.364 6.100 33.878 1.00 92.31 128 GLY A C 1
ATOM 1010 O O . GLY A 1 128 ? -22.382 6.618 34.359 1.00 92.31 128 GLY A O 1
ATOM 1011 N N . ALA A 1 129 ? -21.233 4.773 33.769 1.00 90.75 129 ALA A N 1
ATOM 1012 C CA . ALA A 1 129 ? -22.297 3.830 34.107 1.00 90.75 129 ALA A CA 1
ATOM 1013 C C . ALA A 1 129 ? -22.634 3.863 35.608 1.00 90.75 129 ALA A C 1
ATOM 1015 O O . ALA A 1 129 ? -21.767 3.762 36.476 1.00 90.75 129 ALA A O 1
ATOM 1016 N N . LYS A 1 130 ? -23.928 3.979 35.936 1.00 91.56 130 LYS A N 1
ATOM 1017 C CA . LYS A 1 130 ? -24.397 4.096 37.333 1.00 91.56 130 LYS A CA 1
ATOM 1018 C C . LYS A 1 130 ? -24.856 2.767 37.912 1.00 91.56 130 LYS A C 1
ATOM 1020 O O . LYS A 1 130 ? -25.007 2.640 39.127 1.00 91.56 130 LYS A O 1
ATOM 1025 N N . THR A 1 131 ? -25.111 1.786 37.051 1.00 93.19 131 THR A N 1
ATOM 1026 C CA . THR A 1 131 ? -25.604 0.466 37.435 1.00 93.19 131 THR A CA 1
ATOM 1027 C C . THR A 1 131 ? -24.822 -0.641 36.737 1.00 93.19 131 THR A C 1
ATOM 1029 O O . THR A 1 131 ? -24.353 -0.484 35.612 1.00 93.19 131 THR A O 1
ATOM 1032 N N . HIS A 1 132 ? -24.736 -1.804 37.386 1.00 88.69 132 HIS A N 1
ATOM 1033 C CA . HIS A 1 132 ? -24.080 -2.987 36.823 1.00 88.69 132 HIS A CA 1
ATOM 1034 C C . HIS A 1 132 ? -24.696 -3.421 35.484 1.00 88.69 132 HIS A C 1
ATOM 1036 O O . HIS A 1 132 ? -23.981 -3.715 34.537 1.00 88.69 132 HIS A O 1
ATOM 1042 N N . GLY A 1 133 ? -26.029 -3.409 35.375 1.00 90.75 133 GLY A N 1
ATOM 1043 C CA . GLY A 1 133 ? -26.716 -3.797 34.139 1.00 90.75 133 GLY A CA 1
ATOM 1044 C C . GLY A 1 133 ? -26.572 -2.783 32.996 1.00 90.75 133 GLY A C 1
ATOM 1045 O O . GLY A 1 133 ? -26.809 -3.128 31.840 1.00 90.75 133 GLY A O 1
ATOM 1046 N N . GLU A 1 134 ? -26.226 -1.524 33.275 1.00 87.88 134 GLU A N 1
ATOM 1047 C CA . GLU A 1 134 ? -25.784 -0.575 32.242 1.00 87.88 134 GLU A CA 1
ATOM 1048 C C . GLU A 1 134 ? -24.354 -0.890 31.809 1.00 87.88 134 GLU A C 1
ATOM 1050 O O . GLU A 1 134 ? -24.124 -1.022 30.612 1.00 87.88 134 GLU A O 1
ATOM 1055 N N . ALA A 1 135 ? -23.444 -1.113 32.763 1.00 89.81 135 ALA A N 1
ATOM 1056 C CA . ALA A 1 135 ? -22.059 -1.471 32.473 1.00 89.81 135 ALA A CA 1
ATOM 1057 C C . ALA A 1 135 ? -21.955 -2.744 31.613 1.00 89.81 135 ALA A C 1
ATOM 1059 O O . ALA A 1 135 ? -21.344 -2.706 30.552 1.00 89.81 135 ALA A O 1
ATOM 1060 N N . GLU A 1 136 ? -22.643 -3.834 31.976 1.00 93.56 136 GLU A N 1
ATOM 1061 C CA . GLU A 1 136 ? -22.631 -5.087 31.198 1.00 93.56 136 GLU A CA 1
ATOM 1062 C C . GLU A 1 136 ? -23.162 -4.913 29.766 1.00 93.56 136 GLU A C 1
ATOM 1064 O O . GLU A 1 136 ? -22.648 -5.518 28.821 1.00 93.56 136 GLU A O 1
ATOM 1069 N N . ARG A 1 137 ? -24.197 -4.083 29.576 1.00 92.06 137 ARG A N 1
ATOM 1070 C CA . ARG A 1 137 ? -24.741 -3.802 28.237 1.00 92.06 137 ARG A CA 1
ATOM 1071 C C . ARG A 1 137 ? -23.751 -3.002 27.397 1.00 92.06 137 ARG A C 1
ATOM 1073 O O . ARG A 1 137 ? -23.568 -3.323 26.221 1.00 92.06 137 ARG A O 1
ATOM 1080 N N . THR A 1 138 ? -23.113 -1.996 27.990 1.00 92.06 138 THR A N 1
ATOM 1081 C CA . THR A 1 138 ? -22.110 -1.168 27.314 1.00 92.06 138 THR A CA 1
ATOM 1082 C C . THR A 1 138 ? -20.846 -1.969 26.999 1.00 92.06 138 THR A C 1
ATOM 1084 O O . THR A 1 138 ? -20.342 -1.880 25.883 1.00 92.06 138 THR A O 1
ATOM 1087 N N . GLU A 1 139 ? -20.386 -2.839 27.901 1.00 92.06 139 GLU A N 1
ATOM 1088 C CA . GLU A 1 139 ? -19.283 -3.774 27.640 1.00 92.06 139 GLU A CA 1
ATOM 1089 C C . GLU A 1 139 ? -19.598 -4.711 26.468 1.00 92.06 139 GLU A C 1
ATOM 1091 O O . GLU A 1 139 ? -18.781 -4.871 25.559 1.00 92.06 139 GLU A O 1
ATOM 1096 N N . GLY A 1 140 ? -20.804 -5.290 26.430 1.00 92.25 140 GLY A N 1
ATOM 1097 C CA . GLY A 1 140 ? -21.249 -6.115 25.304 1.00 92.25 140 GLY A CA 1
ATOM 1098 C C . GLY A 1 140 ? -21.218 -5.364 23.966 1.00 92.25 140 GLY A C 1
ATOM 1099 O O . GLY A 1 140 ? -20.759 -5.906 22.956 1.00 92.25 140 GLY A O 1
ATOM 1100 N N . ALA A 1 141 ? -21.649 -4.099 23.961 1.00 92.62 141 ALA A N 1
ATOM 11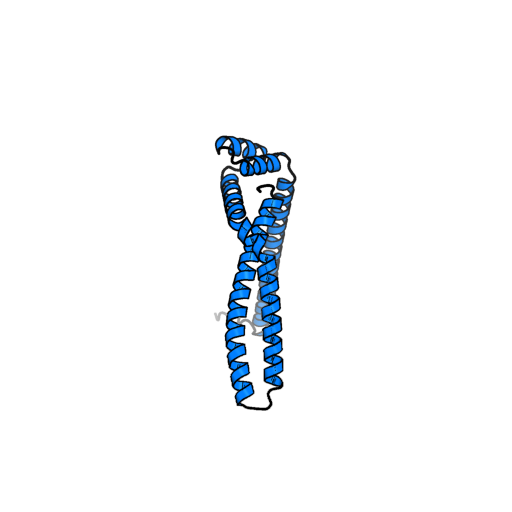01 C CA . ALA A 1 141 ? -21.581 -3.233 22.786 1.00 92.62 141 ALA A CA 1
ATOM 1102 C C . ALA A 1 141 ? -20.131 -2.897 22.390 1.00 92.62 141 ALA A C 1
ATOM 1104 O O . ALA A 1 141 ? -19.801 -2.950 21.203 1.00 92.62 141 ALA A O 1
ATOM 1105 N N . LEU A 1 142 ? -19.250 -2.628 23.360 1.00 93.81 142 LEU A N 1
ATOM 1106 C CA . LEU A 1 142 ? -17.822 -2.381 23.136 1.00 93.81 142 LEU A CA 1
ATOM 1107 C C . LEU A 1 142 ? -17.128 -3.577 22.486 1.00 93.81 142 LEU A C 1
ATOM 1109 O O . LEU A 1 142 ? -16.360 -3.388 21.543 1.00 93.81 142 LEU A O 1
ATOM 1113 N N . TYR A 1 143 ? -17.418 -4.807 22.921 1.00 93.00 143 TYR A N 1
ATOM 1114 C CA . TYR A 1 143 ? -16.851 -6.006 22.294 1.00 93.00 143 TYR A CA 1
ATOM 1115 C C . TYR A 1 143 ? -17.239 -6.116 20.816 1.00 93.00 143 TYR A C 1
ATOM 1117 O O . TYR A 1 143 ? -16.363 -6.265 19.962 1.00 93.00 143 TYR A O 1
ATOM 1125 N N . ALA A 1 144 ? -18.529 -5.969 20.498 1.00 91.81 144 ALA A N 1
ATOM 1126 C CA . ALA A 1 144 ? -19.000 -5.993 19.113 1.00 91.81 144 ALA A CA 1
ATOM 1127 C C . ALA A 1 144 ? -18.369 -4.863 18.278 1.00 91.81 144 ALA A C 1
ATOM 1129 O O . ALA A 1 144 ? -17.973 -5.068 17.126 1.00 91.81 144 ALA A O 1
ATOM 1130 N N . ARG A 1 145 ? -18.225 -3.671 18.870 1.00 93.56 145 ARG A N 1
ATOM 1131 C CA . ARG A 1 145 ? -17.625 -2.512 18.206 1.00 93.56 145 ARG A CA 1
ATOM 1132 C C . ARG A 1 145 ? -16.127 -2.682 17.966 1.00 93.56 145 ARG A C 1
ATOM 1134 O O . ARG A 1 145 ? -15.645 -2.316 16.897 1.00 93.56 145 ARG A O 1
ATOM 1141 N N . ARG A 1 146 ? -15.402 -3.304 18.897 1.00 93.88 146 ARG A N 1
ATOM 1142 C CA . ARG A 1 146 ? -13.974 -3.631 18.762 1.00 93.88 146 ARG A CA 1
ATOM 1143 C C . ARG A 1 146 ? -13.707 -4.583 17.598 1.00 93.88 146 ARG A C 1
ATOM 1145 O O . ARG A 1 146 ? -12.735 -4.404 16.856 1.00 93.88 146 ARG A O 1
ATOM 1152 N N . ASP A 1 147 ? -14.563 -5.585 17.422 1.00 94.00 147 ASP A N 1
ATOM 1153 C CA . ASP A 1 147 ? -14.440 -6.543 16.322 1.00 94.00 147 ASP A CA 1
ATOM 1154 C C . ASP A 1 147 ? -14.704 -5.864 14.970 1.00 94.00 147 ASP A C 1
ATOM 1156 O O . ASP A 1 147 ? -13.926 -6.043 14.024 1.00 94.00 147 ASP A O 1
ATOM 1160 N N . ALA A 1 148 ? -15.727 -5.004 14.898 1.00 93.94 148 ALA A N 1
ATOM 1161 C CA . ALA A 1 148 ? -16.001 -4.174 13.725 1.00 93.94 148 ALA A CA 1
ATOM 1162 C C . ALA A 1 148 ? -14.832 -3.222 13.403 1.00 93.94 148 ALA A C 1
ATOM 1164 O O . ALA A 1 148 ? -14.390 -3.157 12.254 1.00 93.94 148 ALA A O 1
ATOM 1165 N N . LEU A 1 149 ? -14.260 -2.556 14.412 1.00 94.38 149 LEU A N 1
ATOM 1166 C CA . LEU A 1 149 ? -13.091 -1.682 14.267 1.00 94.38 149 LEU A CA 1
ATOM 1167 C C . LEU A 1 149 ? -11.878 -2.454 13.720 1.00 94.38 149 LEU A C 1
ATOM 1169 O O . LEU A 1 149 ? -11.177 -1.989 12.822 1.00 94.38 149 LEU A O 1
ATOM 1173 N N . SER A 1 150 ? -11.656 -3.675 14.211 1.00 94.00 150 SER A N 1
ATOM 1174 C CA . SER A 1 150 ? -10.565 -4.548 13.759 1.00 94.00 150 SER A CA 1
ATOM 1175 C C . SER A 1 150 ? -10.748 -5.026 12.314 1.00 94.00 150 SER A C 1
ATOM 1177 O O . SER A 1 150 ? -9.771 -5.176 11.572 1.00 94.00 150 SER A O 1
ATOM 1179 N N . ALA A 1 151 ? -11.986 -5.280 11.885 1.00 94.31 151 ALA A N 1
ATOM 1180 C CA . ALA A 1 151 ? -12.302 -5.578 10.489 1.00 94.31 151 ALA A CA 1
ATOM 1181 C C . ALA A 1 151 ? -12.105 -4.345 9.591 1.00 94.31 151 ALA A C 1
ATOM 1183 O O . ALA A 1 151 ? -11.410 -4.436 8.576 1.00 94.31 151 ALA A O 1
ATOM 11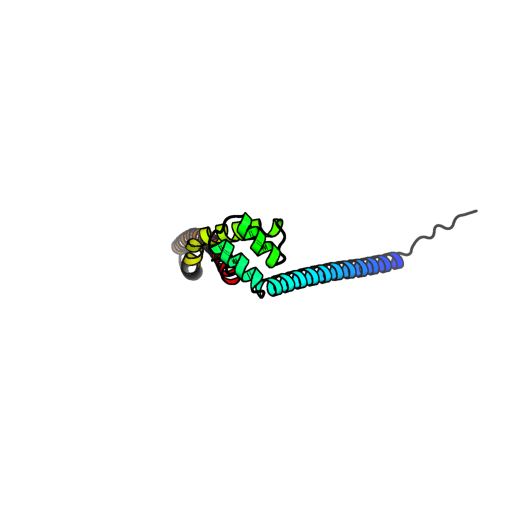84 N N . SER A 1 152 ? -12.621 -3.187 10.006 1.00 95.31 152 SER A N 1
ATOM 1185 C CA . SER A 1 152 ? -12.488 -1.927 9.271 1.00 95.31 152 SER A CA 1
ATOM 1186 C C . SER A 1 152 ? -11.026 -1.500 9.116 1.00 95.31 152 SER A C 1
ATOM 1188 O O . SER A 1 152 ? -10.587 -1.185 8.012 1.00 95.31 152 SER A O 1
ATOM 1190 N N . ARG A 1 153 ? -10.200 -1.639 10.162 1.00 95.38 153 ARG A N 1
ATOM 1191 C CA . ARG A 1 153 ? -8.753 -1.367 10.093 1.00 95.38 153 ARG A CA 1
ATOM 1192 C C . ARG A 1 153 ? -8.048 -2.183 9.008 1.00 95.38 153 ARG A C 1
ATOM 1194 O O . ARG A 1 153 ? -7.180 -1.662 8.306 1.00 95.38 153 ARG A O 1
ATOM 1201 N N . ARG A 1 154 ? -8.402 -3.465 8.865 1.00 95.00 154 ARG A N 1
ATOM 1202 C CA . ARG A 1 154 ? -7.863 -4.323 7.796 1.00 95.00 154 ARG A CA 1
ATOM 1203 C C . ARG A 1 154 ? -8.319 -3.833 6.425 1.00 95.00 154 ARG A C 1
ATOM 1205 O O . ARG A 1 154 ? -7.489 -3.698 5.532 1.00 95.00 154 ARG A O 1
ATOM 1212 N N . HIS A 1 155 ? -9.596 -3.489 6.286 1.00 94.69 155 HIS A N 1
ATOM 1213 C CA . HIS A 1 155 ? -10.138 -2.958 5.038 1.00 94.69 155 HIS A CA 1
ATOM 1214 C C . HIS A 1 155 ? -9.481 -1.626 4.621 1.00 94.69 155 HIS A C 1
ATOM 1216 O O . HIS A 1 155 ? -9.116 -1.446 3.455 1.00 94.69 155 HIS A O 1
ATOM 1222 N N . VAL A 1 156 ? -9.228 -0.719 5.570 1.00 96.38 156 VAL A N 1
ATOM 1223 C CA . VAL A 1 156 ? -8.467 0.521 5.338 1.00 96.38 156 VAL A CA 1
ATOM 1224 C C . VAL A 1 156 ? -7.047 0.217 4.865 1.00 96.38 156 VAL A C 1
ATOM 1226 O O . VAL A 1 156 ? -6.585 0.818 3.898 1.00 96.38 156 VAL A O 1
ATOM 1229 N N . ALA A 1 157 ? -6.351 -0.733 5.496 1.00 95.00 157 ALA A N 1
ATOM 1230 C CA . ALA A 1 157 ? -4.995 -1.107 5.092 1.00 95.00 157 ALA A CA 1
ATOM 1231 C C . ALA A 1 157 ? -4.949 -1.683 3.663 1.00 95.00 157 ALA A C 1
ATOM 1233 O O . ALA A 1 157 ? -4.081 -1.314 2.872 1.00 95.00 157 ALA A O 1
ATOM 1234 N N . GLU A 1 158 ? -5.905 -2.540 3.305 1.00 94.19 158 GLU A N 1
ATOM 1235 C CA . GLU A 1 158 ? -6.013 -3.121 1.962 1.00 94.19 158 GLU A CA 1
ATOM 1236 C C . GLU A 1 158 ? -6.323 -2.070 0.889 1.00 94.19 158 GLU A C 1
ATOM 1238 O O . GLU A 1 158 ? -5.700 -2.055 -0.174 1.00 94.19 158 GLU A O 1
ATOM 1243 N N . THR A 1 159 ? -7.281 -1.178 1.155 1.00 96.44 159 THR A N 1
ATOM 1244 C CA . THR A 1 159 ? -7.650 -0.100 0.221 1.00 96.44 159 THR A CA 1
ATOM 1245 C C . THR A 1 159 ? -6.547 0.951 0.101 1.00 96.44 159 THR A C 1
ATOM 1247 O O . THR A 1 159 ? -6.327 1.481 -0.988 1.00 96.44 159 THR A O 1
ATOM 1250 N N . ARG A 1 160 ? -5.788 1.196 1.177 1.00 95.88 160 ARG A N 1
ATOM 1251 C CA . ARG A 1 160 ? -4.589 2.041 1.158 1.00 95.88 160 ARG A CA 1
ATOM 1252 C C . ARG A 1 160 ? -3.499 1.449 0.271 1.00 95.88 160 ARG A C 1
ATOM 1254 O O . ARG A 1 160 ? -2.988 2.156 -0.590 1.00 95.88 160 ARG A O 1
ATOM 1261 N N . LEU A 1 161 ? -3.181 0.164 0.429 1.00 95.00 161 LEU A N 1
ATOM 1262 C CA . LEU A 1 161 ? -2.205 -0.509 -0.432 1.00 95.00 161 LEU A CA 1
ATOM 1263 C C . LEU A 1 161 ? -2.632 -0.440 -1.907 1.00 95.00 161 LEU A C 1
ATOM 1265 O O . LEU A 1 161 ? -1.824 -0.126 -2.778 1.00 95.00 161 LEU A O 1
ATOM 1269 N N . ALA A 1 162 ? -3.917 -0.680 -2.191 1.00 95.12 162 ALA A N 1
ATOM 1270 C CA . ALA A 1 162 ? -4.466 -0.536 -3.537 1.00 95.12 162 ALA A CA 1
ATOM 1271 C C . ALA A 1 162 ? -4.282 0.892 -4.083 1.00 95.12 162 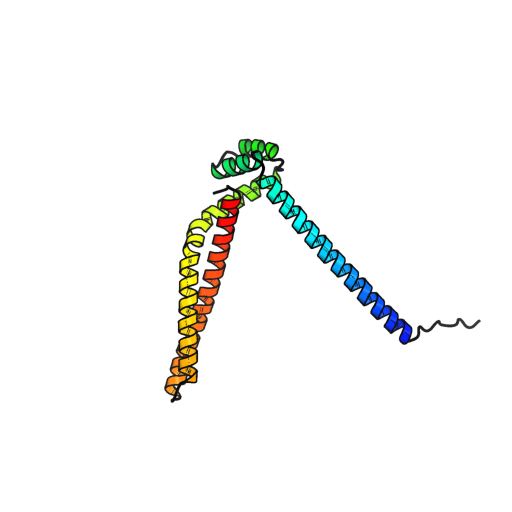ALA A C 1
ATOM 1273 O O . ALA A 1 162 ? -3.872 1.062 -5.233 1.00 95.12 162 ALA A O 1
ATOM 1274 N N . LYS A 1 163 ? -4.533 1.917 -3.258 1.00 95.81 163 LYS A N 1
ATOM 1275 C CA . LYS A 1 163 ? -4.314 3.326 -3.610 1.00 95.81 163 LYS A CA 1
ATOM 1276 C C . LYS A 1 163 ? -2.843 3.619 -3.916 1.00 95.81 163 LYS A C 1
ATOM 1278 O O . LYS A 1 163 ? -2.567 4.189 -4.967 1.00 95.81 163 LYS A O 1
ATOM 1283 N N . GLU A 1 164 ? -1.916 3.164 -3.076 1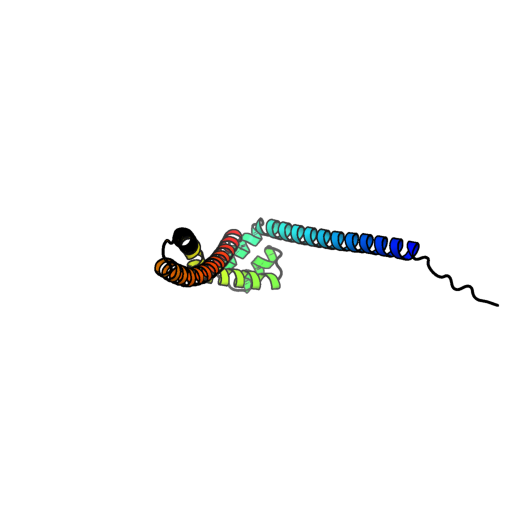.00 93.69 164 GLU A N 1
ATOM 1284 C CA . GLU A 1 164 ? -0.468 3.339 -3.273 1.00 93.69 164 GLU A CA 1
ATOM 1285 C C . GLU A 1 164 ? 0.015 2.681 -4.582 1.00 93.69 164 GLU A C 1
ATOM 1287 O O . GLU A 1 164 ? 0.768 3.286 -5.348 1.00 93.69 164 GLU A O 1
ATOM 1292 N N . ILE A 1 165 ? -0.473 1.475 -4.902 1.00 92.31 165 ILE A N 1
ATOM 1293 C CA . ILE A 1 165 ? -0.171 0.790 -6.171 1.00 92.31 165 ILE A CA 1
ATOM 1294 C C . ILE A 1 165 ? -0.680 1.603 -7.371 1.00 92.31 165 ILE A C 1
ATOM 1296 O O . ILE A 1 165 ? 0.051 1.794 -8.344 1.00 92.31 165 ILE A O 1
ATOM 1300 N N . VAL A 1 166 ? -1.922 2.090 -7.316 1.00 93.88 166 VAL A N 1
ATOM 1301 C CA . VAL A 1 166 ? -2.533 2.872 -8.404 1.00 93.88 166 VAL A CA 1
ATOM 1302 C C . VAL A 1 166 ? -1.822 4.216 -8.587 1.00 93.88 166 VAL A C 1
ATOM 1304 O O . VAL A 1 166 ? -1.567 4.627 -9.718 1.00 93.88 166 VAL A O 1
ATOM 1307 N N . GLU A 1 167 ? -1.472 4.907 -7.505 1.00 92.25 167 GLU A N 1
ATOM 1308 C CA . GLU A 1 167 ? -0.739 6.178 -7.556 1.00 92.25 167 GLU A CA 1
ATOM 1309 C C . GLU A 1 167 ? 0.679 6.000 -8.107 1.00 92.25 167 GLU A C 1
ATOM 1311 O O . GLU A 1 167 ? 1.107 6.780 -8.965 1.00 92.25 167 GLU A O 1
ATOM 1316 N N . GLY A 1 168 ? 1.380 4.938 -7.704 1.00 88.94 168 GLY A N 1
ATOM 1317 C CA . GLY A 1 168 ? 2.680 4.596 -8.275 1.00 88.94 168 GLY A CA 1
ATOM 1318 C C . GLY A 1 168 ? 2.595 4.305 -9.778 1.00 88.94 168 GLY A C 1
ATOM 1319 O O . GLY A 1 168 ? 3.385 4.841 -10.558 1.00 88.94 168 GLY A O 1
ATOM 1320 N N . ALA A 1 169 ? 1.583 3.554 -10.224 1.00 89.38 169 ALA A N 1
ATOM 1321 C CA . ALA A 1 169 ? 1.374 3.262 -11.642 1.00 89.38 169 ALA A CA 1
ATOM 1322 C C . ALA A 1 169 ? 1.003 4.508 -12.470 1.00 89.38 169 ALA A C 1
ATOM 1324 O O . ALA A 1 169 ? 1.489 4.657 -13.594 1.00 89.38 169 ALA A O 1
ATOM 1325 N N . LYS A 1 170 ? 0.203 5.433 -11.917 1.00 89.25 170 LYS A N 1
ATOM 1326 C CA . LYS A 1 170 ? -0.074 6.745 -12.536 1.00 89.25 170 LYS A CA 1
ATOM 1327 C C . LYS A 1 170 ? 1.197 7.576 -12.674 1.00 89.25 170 LYS A C 1
ATOM 1329 O O . LYS A 1 170 ? 1.454 8.129 -13.739 1.00 89.25 170 LYS A O 1
ATOM 1334 N N . THR A 1 171 ? 2.007 7.627 -11.619 1.00 86.06 171 THR A N 1
ATOM 1335 C CA . THR A 1 171 ? 3.272 8.378 -11.596 1.00 86.06 171 THR A CA 1
ATOM 1336 C C . THR A 1 171 ? 4.254 7.836 -12.634 1.00 86.06 171 THR A C 1
ATOM 1338 O O . THR A 1 171 ? 4.908 8.603 -13.338 1.00 86.06 171 THR A O 1
ATOM 1341 N N . ALA A 1 172 ? 4.299 6.512 -12.799 1.00 82.88 172 ALA A N 1
ATOM 1342 C CA . ALA A 1 172 ? 5.085 5.848 -13.833 1.00 82.88 172 ALA A CA 1
ATOM 1343 C C . ALA A 1 172 ? 4.508 6.005 -15.259 1.00 82.88 172 ALA A C 1
ATOM 1345 O O . ALA A 1 172 ? 5.192 5.680 -16.227 1.00 82.88 172 ALA A O 1
ATOM 1346 N N . GLY A 1 173 ? 3.269 6.487 -15.417 1.00 85.88 173 GLY A N 1
ATOM 1347 C CA . GLY A 1 173 ? 2.591 6.621 -16.712 1.00 85.88 173 GLY A CA 1
ATOM 1348 C C . GLY A 1 173 ? 2.083 5.301 -17.305 1.00 85.88 173 GLY A C 1
ATOM 1349 O O . GLY A 1 173 ? 1.933 5.199 -18.524 1.00 85.88 173 GLY A O 1
ATOM 1350 N N . LEU A 1 174 ? 1.854 4.286 -16.466 1.00 87.75 174 LEU A N 1
ATOM 1351 C CA . LEU A 1 174 ? 1.402 2.947 -16.869 1.00 87.75 174 LEU A CA 1
ATOM 1352 C C . LEU A 1 174 ? -0.125 2.818 -16.960 1.00 87.75 174 LEU A C 1
ATOM 1354 O O . LEU A 1 174 ? -0.620 1.916 -17.641 1.00 87.75 174 LEU A O 1
ATOM 1358 N N . ILE A 1 175 ? -0.858 3.716 -16.297 1.00 88.31 175 ILE A N 1
ATOM 1359 C CA . ILE A 1 175 ? -2.323 3.835 -16.343 1.00 88.31 175 ILE A CA 1
ATOM 1360 C C . ILE A 1 175 ? -2.759 5.281 -16.536 1.00 88.31 175 ILE A C 1
ATOM 1362 O O . ILE A 1 175 ? -1.937 6.209 -16.391 1.00 88.31 175 ILE A O 1
#

Radius of gyration: 29.31 Å; chains: 1; bounding box: 88×36×67 Å